Protein AF-A0A357KZR2-F1 (afdb_monomer_lite)

Structure (mmCIF, N/CA/C/O backbone):
data_AF-A0A357KZR2-F1
#
_entry.id   AF-A0A357KZR2-F1
#
loop_
_atom_site.group_PDB
_atom_site.id
_atom_site.type_symbol
_atom_site.label_atom_id
_atom_site.label_alt_id
_atom_site.label_comp_id
_atom_site.label_asym_id
_atom_site.label_entity_id
_atom_site.label_seq_id
_atom_site.pdbx_PDB_ins_code
_atom_site.Cartn_x
_atom_site.Cartn_y
_atom_site.Cartn_z
_atom_site.occupancy
_atom_site.B_iso_or_equiv
_atom_site.auth_seq_id
_atom_site.auth_comp_id
_atom_site.auth_asym_id
_atom_site.auth_atom_id
_atom_site.pdbx_PDB_model_num
ATOM 1 N N . MET A 1 1 ? 4.700 -10.439 10.076 1.00 64.94 1 MET A N 1
ATOM 2 C CA . MET A 1 1 ? 4.066 -9.149 9.717 1.00 64.94 1 MET A CA 1
ATOM 3 C C . MET A 1 1 ? 2.816 -9.331 8.865 1.00 64.94 1 MET A C 1
ATOM 5 O O . MET A 1 1 ? 1.769 -8.909 9.325 1.00 64.94 1 MET A O 1
ATOM 9 N N . ALA A 1 2 ? 2.867 -10.018 7.717 1.00 74.38 2 ALA A N 1
ATOM 10 C CA . ALA A 1 2 ? 1.682 -10.220 6.865 1.00 74.38 2 ALA A CA 1
ATOM 11 C C . ALA A 1 2 ? 0.461 -10.823 7.599 1.00 74.38 2 ALA A C 1
ATOM 13 O O . ALA A 1 2 ? -0.633 -10.284 7.504 1.00 74.38 2 ALA A O 1
ATOM 14 N N . ILE A 1 3 ? 0.662 -11.874 8.406 1.00 81.88 3 ILE A N 1
ATOM 15 C CA . ILE A 1 3 ? -0.416 -12.503 9.198 1.00 81.88 3 ILE A CA 1
ATOM 16 C C . ILE A 1 3 ? -1.020 -11.531 10.227 1.00 81.88 3 ILE A C 1
ATOM 18 O O . ILE A 1 3 ? -2.227 -11.530 10.436 1.00 81.88 3 ILE A O 1
ATOM 22 N N . ALA A 1 4 ? -0.197 -10.680 10.846 1.00 87.06 4 ALA A N 1
ATOM 23 C CA . ALA A 1 4 ? -0.669 -9.708 11.832 1.00 87.06 4 ALA A CA 1
ATOM 24 C C . ALA A 1 4 ? -1.531 -8.613 11.185 1.00 87.06 4 ALA A C 1
ATOM 26 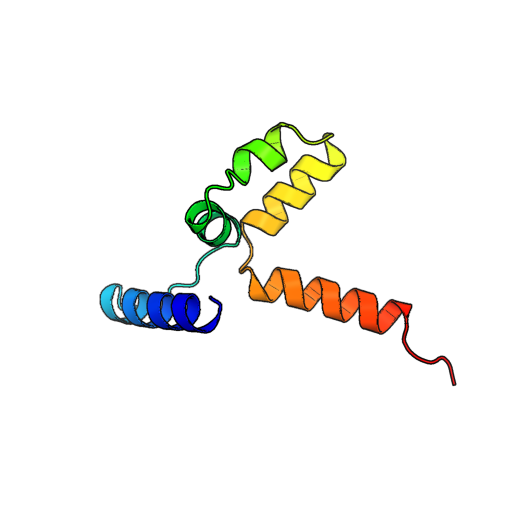O O . ALA A 1 4 ? -2.555 -8.238 11.744 1.00 87.06 4 ALA A O 1
ATOM 27 N N . LEU A 1 5 ? -1.152 -8.148 9.990 1.00 87.62 5 LEU A N 1
ATOM 28 C CA . LEU A 1 5 ? -1.941 -7.180 9.223 1.00 87.62 5 LEU A CA 1
ATOM 29 C C . LEU A 1 5 ? -3.270 -7.783 8.768 1.00 87.62 5 LEU A C 1
ATOM 31 O O . LEU A 1 5 ? -4.303 -7.151 8.949 1.00 87.62 5 LEU A O 1
ATOM 35 N N . LEU A 1 6 ? -3.251 -9.030 8.284 1.00 87.25 6 LEU A N 1
ATOM 36 C CA . LEU A 1 6 ? -4.464 -9.761 7.915 1.00 87.25 6 LEU A CA 1
ATOM 37 C C . LEU A 1 6 ? -5.417 -9.911 9.111 1.00 87.25 6 LEU A C 1
ATOM 39 O O . LEU A 1 6 ? -6.609 -9.648 8.994 1.00 87.25 6 LEU A O 1
ATOM 43 N N . GLY A 1 7 ? -4.888 -10.297 10.277 1.00 89.38 7 GLY A N 1
ATOM 44 C CA . GLY A 1 7 ? -5.674 -10.385 11.507 1.00 89.38 7 GLY A CA 1
ATOM 45 C C . GLY A 1 7 ? -6.254 -9.031 11.911 1.00 89.38 7 GLY A C 1
ATOM 46 O O . GLY A 1 7 ? -7.433 -8.932 12.228 1.00 89.38 7 GLY A O 1
ATOM 47 N N . ALA A 1 8 ? -5.455 -7.969 11.831 1.00 90.62 8 ALA A N 1
ATOM 48 C CA . ALA A 1 8 ? -5.918 -6.626 12.131 1.00 90.62 8 ALA A CA 1
ATOM 49 C C . ALA A 1 8 ? -6.969 -6.128 11.118 1.00 90.62 8 ALA A C 1
ATOM 51 O O . ALA A 1 8 ? -7.859 -5.387 11.511 1.00 90.62 8 ALA A O 1
ATOM 52 N N . ASP A 1 9 ? -6.877 -6.480 9.829 1.00 91.38 9 ASP A N 1
ATOM 53 C CA . ASP A 1 9 ? -7.894 -6.140 8.813 1.00 91.38 9 ASP A CA 1
ATOM 54 C C . ASP A 1 9 ? -9.208 -6.881 9.112 1.00 91.38 9 ASP A C 1
ATOM 56 O O . ASP A 1 9 ? -10.287 -6.295 9.042 1.00 91.38 9 ASP A O 1
ATOM 60 N N . ALA A 1 10 ? -9.123 -8.154 9.521 1.00 92.00 10 ALA A N 1
ATOM 61 C CA . ALA A 1 10 ? -10.285 -8.958 9.891 1.00 92.00 10 ALA A CA 1
ATOM 62 C C . ALA A 1 10 ? -11.017 -8.391 11.117 1.00 92.00 10 ALA A C 1
ATOM 64 O O . ALA A 1 10 ? -12.234 -8.226 11.070 1.00 92.00 10 ALA A O 1
ATOM 65 N N . ILE A 1 11 ? -10.287 -8.040 12.183 1.00 95.31 11 ILE A N 1
ATOM 66 C CA . ILE A 1 11 ? -10.881 -7.410 13.372 1.00 95.31 11 ILE A CA 1
ATOM 67 C C . ILE A 1 11 ? -11.518 -6.065 13.010 1.00 95.31 11 ILE A C 1
ATOM 69 O O . ILE A 1 11 ? -12.689 -5.859 13.312 1.00 95.31 11 ILE A O 1
ATOM 73 N N . SER A 1 12 ? -10.806 -5.195 12.285 1.00 93.69 12 SER A N 1
ATOM 74 C CA . SER A 1 12 ? -11.365 -3.905 11.859 1.00 93.69 12 SER A CA 1
ATOM 75 C C . SER A 1 12 ? -12.608 -4.066 10.978 1.00 93.69 12 SER A C 1
ATOM 77 O O . SER A 1 12 ? -13.545 -3.285 11.105 1.00 93.69 12 SER A O 1
ATOM 79 N N . SER A 1 13 ? -12.664 -5.103 10.138 1.00 95.62 13 SER A N 1
ATOM 80 C CA . SER A 1 13 ? -13.852 -5.396 9.326 1.00 95.62 13 SER A CA 1
ATOM 81 C C . SER A 1 13 ? -15.050 -5.829 10.177 1.00 95.62 13 SER A C 1
ATOM 83 O O . SER A 1 13 ? -16.188 -5.456 9.901 1.00 95.62 13 SER A O 1
ATOM 85 N N . MET A 1 14 ? -14.808 -6.612 11.233 1.00 95.94 14 MET A N 1
ATOM 86 C CA . MET A 1 14 ? -15.851 -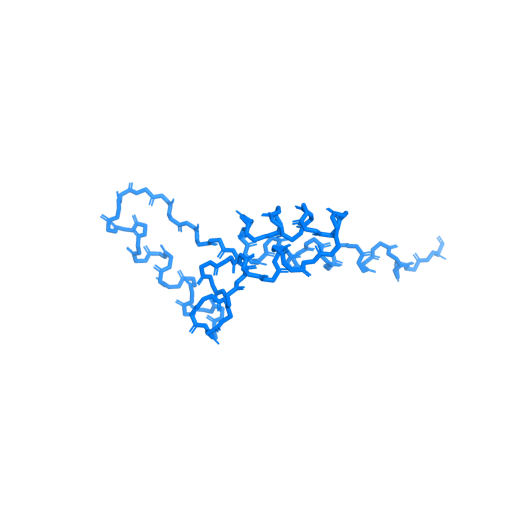7.018 12.180 1.00 95.94 14 MET A CA 1
ATOM 87 C C . MET A 1 14 ? -16.387 -5.832 12.986 1.00 95.94 14 MET A C 1
ATOM 89 O O . MET A 1 14 ? -17.586 -5.764 13.239 1.00 95.94 14 MET A O 1
ATOM 93 N N . GLU A 1 15 ? -15.510 -4.907 13.379 1.00 96.69 15 GLU A N 1
ATOM 94 C CA . GLU A 1 15 ? -15.876 -3.696 14.121 1.00 96.69 15 GLU A CA 1
ATOM 95 C C . GLU A 1 15 ? -16.649 -2.697 13.252 1.00 96.69 15 GLU A C 1
ATOM 97 O O . GLU A 1 15 ? -17.623 -2.106 13.716 1.00 96.69 15 GLU A O 1
ATOM 102 N N . ALA A 1 16 ? -16.241 -2.525 11.992 1.00 95.50 16 ALA A N 1
ATOM 103 C CA . ALA A 1 16 ? -16.882 -1.608 11.052 1.00 95.50 16 ALA A CA 1
ATOM 104 C C . ALA A 1 16 ? -18.183 -2.167 10.448 1.00 95.50 16 ALA A C 1
ATOM 106 O O . ALA A 1 16 ? -19.011 -1.405 9.956 1.00 95.50 16 ALA A O 1
ATOM 107 N N . GLY A 1 17 ? -18.373 -3.491 10.467 1.00 96.44 17 GLY A N 1
ATOM 108 C CA . GLY A 1 17 ? -19.487 -4.155 9.784 1.00 96.44 17 GLY A CA 1
ATOM 109 C C . GLY A 1 17 ? -19.345 -4.188 8.256 1.00 96.44 17 GLY A C 1
ATOM 110 O O . GLY A 1 17 ? -20.276 -4.598 7.563 1.00 96.44 17 GLY A O 1
ATOM 111 N N . GLU A 1 18 ? -18.188 -3.791 7.727 1.00 95.81 18 GLU A N 1
ATOM 112 C CA . GLU A 1 18 ? -17.856 -3.789 6.304 1.00 95.81 18 GLU A CA 1
ATOM 113 C C . GLU A 1 18 ? -16.392 -4.204 6.084 1.00 95.81 18 GLU A C 1
ATOM 115 O O . GLU A 1 18 ? -15.581 -4.084 7.002 1.00 95.81 18 GLU A O 1
ATOM 120 N N . PRO A 1 19 ? -16.016 -4.711 4.895 1.00 93.88 19 PRO A N 1
ATOM 121 C CA . PRO A 1 19 ? -14.636 -5.095 4.623 1.00 93.88 19 PRO A CA 1
ATOM 122 C C . PRO A 1 19 ? -13.676 -3.902 4.713 1.00 93.88 19 PRO A C 1
ATOM 124 O O . PRO A 1 19 ? -13.765 -2.959 3.929 1.00 93.88 19 PRO A O 1
ATOM 127 N N . VAL A 1 20 ? -12.705 -3.988 5.619 1.00 93.31 20 VAL A N 1
ATOM 128 C CA . VAL A 1 20 ? -11.616 -3.021 5.773 1.00 93.31 20 VAL A CA 1
ATOM 129 C C . VAL A 1 20 ? -10.338 -3.628 5.208 1.00 93.31 20 VAL A C 1
ATOM 131 O O . VAL A 1 20 ? -9.896 -4.693 5.636 1.00 93.31 20 VAL A O 1
ATOM 134 N N . ILE A 1 21 ? -9.728 -2.937 4.244 1.00 92.94 21 ILE A N 1
ATOM 135 C CA . ILE A 1 21 ? -8.438 -3.313 3.661 1.00 92.94 21 ILE A CA 1
ATOM 136 C C . ILE A 1 21 ? -7.510 -2.113 3.764 1.00 92.94 21 ILE A C 1
ATOM 138 O O . ILE A 1 21 ? -7.776 -1.073 3.162 1.00 92.94 21 ILE A O 1
ATOM 142 N N . ARG A 1 22 ? -6.399 -2.271 4.486 1.00 93.25 22 ARG A N 1
ATOM 143 C CA . ARG A 1 22 ? -5.396 -1.210 4.601 1.00 93.25 22 ARG A CA 1
ATOM 144 C C . ARG A 1 22 ? -4.631 -0.997 3.300 1.00 93.25 22 ARG A C 1
ATOM 146 O O . ARG A 1 22 ? -4.204 -1.930 2.611 1.00 93.25 22 ARG A O 1
ATOM 153 N N . THR A 1 23 ? -4.408 0.269 3.006 1.00 94.56 23 THR A N 1
ATOM 154 C CA . THR A 1 23 ? -3.563 0.760 1.926 1.00 94.56 23 THR A CA 1
ATOM 155 C C . THR A 1 23 ? -2.082 0.539 2.234 1.00 94.56 23 THR A C 1
ATOM 157 O O . THR A 1 23 ? -1.661 0.356 3.379 1.00 94.56 23 THR A O 1
ATOM 160 N N . SER A 1 24 ? -1.247 0.592 1.198 1.00 93.38 24 SER A N 1
ATOM 161 C CA . SER A 1 24 ? 0.206 0.508 1.352 1.00 93.38 24 SER A CA 1
ATOM 162 C C . SER A 1 24 ? 0.753 1.654 2.204 1.00 93.38 24 SER A C 1
ATOM 164 O O . SER A 1 24 ? 1.688 1.434 2.970 1.00 93.38 24 SER A O 1
ATOM 166 N N . ALA A 1 25 ? 0.164 2.852 2.120 1.00 93.62 25 ALA A N 1
ATOM 167 C CA . ALA A 1 25 ? 0.538 3.986 2.961 1.00 93.62 25 ALA A CA 1
ATOM 168 C C . ALA A 1 25 ? 0.337 3.694 4.452 1.00 93.62 25 ALA A C 1
ATOM 170 O O . ALA A 1 25 ? 1.252 3.905 5.245 1.00 93.62 25 ALA A O 1
ATOM 171 N N . GLU A 1 26 ? -0.830 3.168 4.825 1.00 92.94 26 GLU A N 1
ATOM 172 C CA . GLU A 1 26 ? -1.142 2.827 6.215 1.00 92.94 26 GLU A CA 1
ATOM 173 C C . GLU A 1 26 ? -0.216 1.728 6.733 1.00 92.94 26 GLU A C 1
ATOM 175 O O . GLU A 1 26 ? 0.299 1.830 7.843 1.00 92.94 26 GLU A O 1
ATOM 180 N N . VAL A 1 27 ? 0.069 0.710 5.915 1.00 92.19 27 VAL A N 1
ATOM 181 C CA . VAL A 1 27 ? 0.991 -0.367 6.298 1.00 92.19 27 VAL A CA 1
ATOM 182 C C . VAL A 1 27 ? 2.422 0.148 6.486 1.00 92.19 27 VAL A C 1
ATOM 184 O O . VAL A 1 27 ? 3.089 -0.236 7.445 1.00 92.19 27 VAL A O 1
ATOM 187 N N . LEU A 1 28 ? 2.903 1.026 5.602 1.00 91.19 28 LEU A N 1
ATOM 188 C CA . LEU A 1 28 ? 4.234 1.633 5.708 1.00 91.19 28 LEU A CA 1
ATOM 189 C C . LEU A 1 28 ? 4.352 2.567 6.922 1.00 91.19 28 LEU A C 1
ATOM 191 O O . LEU A 1 28 ? 5.394 2.596 7.580 1.00 91.19 28 LEU A O 1
ATOM 195 N N . ALA A 1 29 ? 3.276 3.269 7.279 1.00 92.19 29 ALA A N 1
ATOM 196 C CA . ALA A 1 29 ? 3.248 4.122 8.463 1.00 92.19 29 ALA A CA 1
ATOM 197 C C . ALA A 1 29 ? 3.467 3.328 9.764 1.00 92.19 29 ALA A C 1
ATOM 199 O O . ALA A 1 29 ? 4.120 3.833 10.678 1.00 92.19 29 ALA A O 1
ATOM 200 N N . LEU A 1 30 ? 3.021 2.064 9.831 1.00 90.44 30 LEU A N 1
ATOM 201 C CA . LEU A 1 30 ? 3.233 1.190 10.998 1.00 90.44 30 LEU A CA 1
ATOM 202 C C . LEU A 1 30 ? 4.713 0.905 11.289 1.00 90.44 30 LEU A C 1
ATOM 204 O O . LEU A 1 30 ? 5.057 0.558 12.416 1.00 90.44 30 LEU A O 1
ATOM 208 N N . ILE A 1 31 ? 5.586 1.049 10.289 1.00 89.62 31 ILE A N 1
ATOM 209 C CA . ILE A 1 31 ? 7.038 0.865 10.424 1.00 89.62 31 ILE A CA 1
ATOM 210 C C . ILE A 1 31 ? 7.808 2.195 10.366 1.00 89.62 31 ILE A C 1
ATOM 212 O O . ILE A 1 31 ? 9.024 2.198 10.187 1.00 89.62 31 ILE A O 1
ATOM 216 N N . GLY A 1 32 ? 7.110 3.326 10.520 1.00 90.06 32 GLY A N 1
ATOM 217 C CA . GLY A 1 32 ? 7.707 4.663 10.573 1.00 90.06 32 GLY A CA 1
ATOM 218 C C . GLY A 1 32 ? 8.023 5.285 9.210 1.00 90.06 32 GLY A C 1
ATOM 219 O O . GLY A 1 32 ? 8.734 6.287 9.152 1.00 90.06 32 GLY A O 1
ATOM 220 N N . VAL A 1 33 ? 7.510 4.726 8.110 1.00 91.69 33 VAL A N 1
ATOM 221 C CA . VAL A 1 33 ? 7.726 5.268 6.763 1.00 91.69 33 VAL A CA 1
ATOM 222 C C . VAL A 1 33 ? 6.590 6.220 6.390 1.00 91.69 33 VAL A C 1
ATOM 224 O O . VAL A 1 33 ? 5.433 5.821 6.278 1.00 91.69 33 VAL A O 1
ATOM 227 N N . ASN A 1 34 ? 6.930 7.485 6.131 1.00 91.06 34 ASN A N 1
ATOM 228 C CA . ASN A 1 34 ? 5.985 8.476 5.619 1.00 91.06 34 ASN A CA 1
ATOM 229 C C . ASN A 1 34 ? 5.881 8.374 4.087 1.00 91.06 34 ASN A C 1
ATOM 231 O O . ASN A 1 34 ? 6.597 9.055 3.353 1.00 91.06 34 ASN A O 1
ATOM 235 N N . GLY A 1 35 ? 4.995 7.496 3.610 1.00 85.81 35 GLY A N 1
ATOM 236 C CA . GLY A 1 35 ? 4.738 7.289 2.181 1.00 85.81 35 GLY A CA 1
ATOM 237 C C . GLY A 1 35 ? 4.409 8.577 1.406 1.00 85.81 35 GLY A C 1
ATOM 238 O O . GLY A 1 35 ? 5.059 8.831 0.393 1.00 85.81 35 GLY A O 1
ATOM 239 N N . PRO A 1 36 ? 3.459 9.417 1.863 1.00 87.31 36 PRO A N 1
ATOM 240 C CA . PRO A 1 36 ? 3.146 10.690 1.206 1.00 87.31 36 PRO A CA 1
ATOM 241 C C . PRO A 1 36 ? 4.368 11.592 1.003 1.00 87.31 36 PRO A C 1
ATOM 243 O O . PRO A 1 36 ? 4.590 12.073 -0.106 1.00 87.31 36 PRO A O 1
ATOM 246 N N . ALA A 1 37 ? 5.229 11.719 2.017 1.00 88.06 37 ALA A N 1
ATOM 247 C CA . ALA A 1 37 ? 6.465 12.487 1.888 1.00 88.06 37 ALA A CA 1
ATOM 248 C C . ALA A 1 37 ? 7.410 11.900 0.823 1.00 88.06 37 ALA A C 1
ATOM 250 O O . ALA A 1 37 ? 8.062 12.649 0.099 1.00 88.06 37 ALA A O 1
ATOM 251 N N . VAL A 1 38 ? 7.473 10.572 0.676 1.00 85.44 38 VAL A N 1
ATOM 252 C CA . VAL A 1 38 ? 8.258 9.928 -0.394 1.00 85.44 38 VAL A CA 1
ATOM 253 C C . VAL A 1 38 ? 7.703 10.286 -1.776 1.00 85.44 38 VAL A C 1
ATOM 255 O O . VAL A 1 38 ? 8.477 10.579 -2.689 1.00 85.44 38 VAL A O 1
ATOM 258 N N . ALA A 1 39 ? 6.379 10.306 -1.941 1.00 88.31 39 ALA A N 1
ATOM 259 C CA . ALA A 1 39 ? 5.748 10.675 -3.207 1.00 88.31 39 ALA A CA 1
ATOM 260 C C . ALA A 1 39 ? 5.968 12.160 -3.554 1.00 88.31 39 ALA A C 1
ATOM 262 O O . ALA A 1 39 ? 6.322 12.469 -4.689 1.00 88.31 39 ALA A O 1
ATOM 263 N N . GLU A 1 40 ? 5.821 13.064 -2.583 1.00 87.19 40 GLU A N 1
ATOM 264 C CA . GLU A 1 40 ? 5.996 14.515 -2.763 1.00 87.19 40 GLU A CA 1
ATOM 265 C C . GLU A 1 40 ? 7.434 14.914 -3.110 1.00 87.19 40 GLU A C 1
ATOM 267 O O . GLU A 1 40 ? 7.649 15.831 -3.898 1.00 87.19 40 GLU A O 1
ATOM 272 N N . ASN A 1 41 ? 8.424 14.203 -2.562 1.00 89.50 41 ASN A N 1
ATOM 273 C CA . ASN A 1 41 ? 9.843 14.460 -2.826 1.00 89.50 41 ASN A CA 1
ATOM 274 C C . ASN A 1 41 ? 10.381 13.711 -4.059 1.00 89.50 41 ASN A C 1
ATOM 276 O O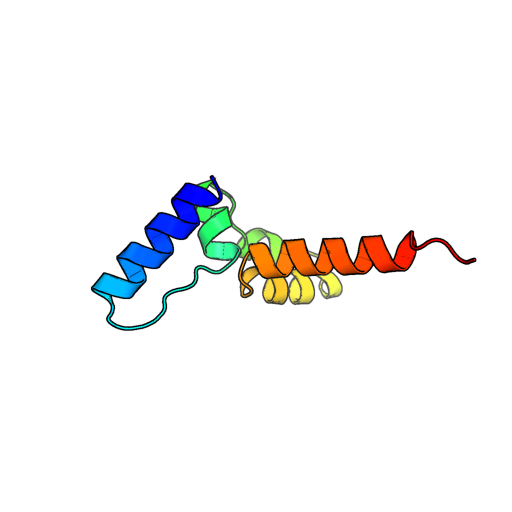 . ASN A 1 41 ? 11.576 13.772 -4.353 1.00 89.50 41 ASN A O 1
ATOM 280 N N . SER A 1 42 ? 9.525 12.990 -4.785 1.00 88.50 42 SER A N 1
ATOM 281 C CA . SER A 1 42 ? 9.921 12.257 -5.986 1.00 88.50 42 SER A CA 1
ATOM 282 C C . SER A 1 42 ? 9.827 13.126 -7.250 1.00 88.50 42 SER A C 1
ATOM 284 O O . SER A 1 42 ? 8.951 13.986 -7.349 1.00 88.50 42 SER A O 1
ATOM 286 N N . PRO A 1 43 ? 10.667 12.880 -8.277 1.00 89.88 43 PRO A N 1
ATOM 287 C CA . PRO A 1 43 ? 10.513 13.501 -9.593 1.00 89.88 43 PRO A CA 1
ATOM 288 C C . PRO A 1 43 ? 9.082 13.340 -10.126 1.00 89.88 43 PRO A C 1
ATOM 290 O O . PRO A 1 43 ? 8.485 12.278 -9.957 1.00 89.88 43 PRO A O 1
ATOM 293 N N . GLY A 1 44 ? 8.531 14.355 -10.803 1.00 81.69 44 GLY A N 1
ATOM 294 C CA . GLY A 1 44 ? 7.086 14.445 -11.080 1.00 81.69 44 GLY A CA 1
ATOM 295 C C . GLY A 1 44 ? 6.446 13.225 -11.764 1.00 81.69 44 GLY A C 1
ATOM 296 O O . GLY A 1 44 ? 5.306 12.878 -11.458 1.00 81.69 44 GLY A O 1
ATOM 297 N N . GLY A 1 45 ? 7.179 12.519 -12.632 1.00 82.38 45 GLY A N 1
ATOM 298 C CA . GLY A 1 45 ? 6.701 11.265 -13.232 1.00 82.38 45 GLY A CA 1
ATOM 299 C C . GLY A 1 45 ? 6.556 10.114 -12.224 1.00 82.38 45 GLY A C 1
ATOM 300 O O . GLY A 1 45 ? 5.622 9.321 -12.315 1.00 82.38 45 GLY A O 1
ATOM 301 N N . LEU A 1 46 ? 7.445 10.052 -11.231 1.00 86.31 46 LEU A N 1
ATOM 302 C CA . LEU A 1 46 ? 7.440 9.051 -10.164 1.00 86.31 46 LEU A CA 1
ATOM 303 C C . LEU A 1 46 ? 6.480 9.417 -9.029 1.00 86.31 46 LEU A C 1
ATOM 305 O O . LEU A 1 46 ? 5.866 8.522 -8.460 1.00 86.31 46 LEU A O 1
ATOM 309 N N . ALA A 1 47 ? 6.290 10.708 -8.741 1.00 87.88 47 ALA A N 1
ATOM 310 C CA . ALA A 1 47 ? 5.374 11.180 -7.700 1.00 87.88 47 ALA A CA 1
ATOM 311 C C . ALA A 1 47 ? 3.951 10.632 -7.890 1.00 87.88 47 ALA A C 1
ATOM 313 O O . ALA A 1 47 ? 3.338 10.115 -6.956 1.00 87.88 47 ALA A O 1
ATOM 314 N N . LYS A 1 48 ? 3.451 10.655 -9.132 1.00 87.81 48 LYS A N 1
ATOM 315 C CA . LYS A 1 48 ? 2.135 10.099 -9.466 1.00 87.81 48 LYS A CA 1
ATOM 316 C C . LYS A 1 48 ? 2.091 8.580 -9.290 1.00 87.81 48 LYS A C 1
ATOM 318 O O . LYS A 1 48 ? 1.126 8.067 -8.735 1.00 87.81 48 LYS A O 1
ATOM 323 N N . ALA A 1 49 ? 3.136 7.874 -9.727 1.00 88.38 49 ALA A N 1
ATOM 324 C CA . ALA A 1 49 ? 3.226 6.423 -9.587 1.00 88.38 49 ALA A CA 1
ATOM 325 C C . ALA A 1 49 ? 3.256 5.998 -8.111 1.00 88.38 49 ALA A C 1
ATOM 327 O O . ALA A 1 49 ? 2.482 5.131 -7.711 1.00 88.38 49 ALA A O 1
ATOM 328 N N . PHE A 1 50 ? 4.076 6.652 -7.284 1.00 89.88 50 PHE A N 1
ATOM 329 C CA . PHE A 1 50 ? 4.103 6.417 -5.841 1.00 89.88 50 PHE A CA 1
ATOM 330 C C . PHE A 1 50 ? 2.765 6.755 -5.188 1.00 89.88 50 PHE A C 1
ATOM 332 O O . PHE A 1 50 ? 2.260 5.948 -4.415 1.00 89.88 50 PHE A O 1
ATOM 339 N N . GLY A 1 51 ? 2.140 7.878 -5.550 1.00 89.38 51 GLY A N 1
ATOM 340 C CA . GLY A 1 51 ? 0.802 8.230 -5.071 1.00 89.38 51 GLY A CA 1
ATOM 341 C C . GLY A 1 51 ? -0.248 7.162 -5.396 1.00 89.38 51 GLY A C 1
ATOM 342 O O . GLY A 1 51 ? -1.068 6.822 -4.546 1.00 89.38 51 GLY A O 1
ATOM 343 N N . THR A 1 52 ? -0.203 6.570 -6.593 1.00 90.00 52 THR A N 1
ATOM 344 C CA . THR A 1 52 ? -1.079 5.446 -6.950 1.00 90.00 52 THR A CA 1
ATOM 345 C C . THR A 1 52 ? -0.767 4.200 -6.122 1.00 90.00 52 THR A C 1
ATOM 347 O O . THR A 1 52 ? -1.680 3.629 -5.536 1.00 90.00 52 THR A O 1
ATOM 350 N N . LEU A 1 53 ? 0.503 3.794 -6.026 1.00 91.75 53 LEU A N 1
ATOM 351 C CA . LEU A 1 53 ? 0.913 2.604 -5.269 1.00 91.75 53 LEU A CA 1
ATOM 352 C C . LEU A 1 53 ? 0.532 2.691 -3.787 1.00 91.75 53 LEU A C 1
ATOM 354 O O . LEU A 1 53 ? 0.075 1.710 -3.209 1.00 91.75 53 LEU A O 1
ATOM 358 N N . LEU A 1 54 ? 0.680 3.871 -3.187 1.00 93.56 54 LEU A N 1
ATOM 359 C CA . LEU A 1 54 ? 0.369 4.120 -1.782 1.00 93.56 54 LEU A CA 1
ATOM 360 C C . LEU A 1 54 ? -1.113 3.932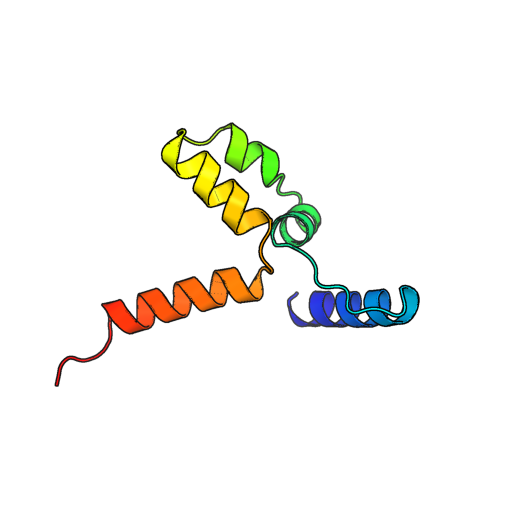 -1.446 1.00 93.56 54 LEU A C 1
ATOM 362 O O . LEU A 1 54 ? -1.412 3.544 -0.321 1.00 93.56 54 LEU A O 1
ATOM 366 N N . ASN A 1 55 ? -2.012 4.145 -2.410 1.00 93.50 55 ASN A N 1
ATOM 367 C CA . ASN A 1 55 ? -3.456 3.958 -2.249 1.00 93.50 55 ASN A CA 1
ATOM 368 C C . ASN A 1 55 ? -3.929 2.521 -2.524 1.00 93.50 55 ASN A C 1
ATOM 370 O O . ASN A 1 55 ? -5.092 2.202 -2.290 1.00 93.50 55 ASN A O 1
ATOM 374 N N . LEU A 1 56 ? -3.058 1.643 -3.025 1.00 93.31 56 LEU A N 1
ATOM 375 C CA . LEU A 1 56 ? -3.391 0.241 -3.268 1.00 93.31 56 LEU A CA 1
ATOM 376 C C . LEU A 1 56 ? -3.051 -0.622 -2.046 1.00 93.31 56 LEU A C 1
ATOM 378 O O . LEU A 1 56 ? -2.111 -0.295 -1.316 1.00 93.31 56 LEU A O 1
ATOM 382 N N . PRO A 1 57 ? -3.737 -1.759 -1.838 1.00 91.81 57 PRO A N 1
ATOM 383 C CA . PRO A 1 57 ? -3.337 -2.734 -0.829 1.00 91.81 57 PRO A CA 1
ATOM 384 C C . PRO A 1 57 ? -1.915 -3.253 -1.080 1.00 91.81 57 PRO A C 1
ATOM 386 O O . PRO A 1 57 ? -1.554 -3.553 -2.221 1.00 91.81 57 PRO A O 1
ATOM 389 N N . LEU A 1 58 ? -1.113 -3.425 -0.024 1.00 89.31 58 LEU A N 1
ATOM 390 C CA . LEU A 1 58 ? 0.302 -3.807 -0.169 1.00 89.31 58 LEU A CA 1
ATOM 391 C C . LEU A 1 58 ? 0.489 -5.141 -0.906 1.00 89.31 58 LEU A C 1
ATOM 393 O O . LEU A 1 58 ? 1.389 -5.282 -1.731 1.00 89.31 58 LEU A O 1
ATOM 397 N N . TRP A 1 59 ? -0.383 -6.116 -0.651 1.00 87.62 59 TRP A N 1
ATOM 398 C CA . TRP A 1 59 ? -0.337 -7.405 -1.343 1.00 87.62 59 TRP A CA 1
ATOM 399 C C . TRP A 1 59 ? -0.587 -7.264 -2.851 1.00 87.62 59 TRP A C 1
ATOM 401 O O . TRP A 1 59 ? 0.017 -7.997 -3.629 1.00 87.62 59 TRP A O 1
ATOM 411 N N . ALA A 1 60 ? -1.416 -6.305 -3.277 1.00 90.00 60 ALA A N 1
ATOM 412 C CA . ALA A 1 60 ? -1.681 -6.049 -4.689 1.00 90.00 60 ALA A CA 1
ATOM 413 C C . ALA A 1 60 ? -0.455 -5.426 -5.371 1.00 90.00 60 ALA A C 1
ATOM 415 O O . ALA A 1 60 ? -0.094 -5.824 -6.477 1.00 90.00 60 ALA A O 1
ATOM 416 N N . VAL A 1 61 ? 0.236 -4.512 -4.679 1.00 90.62 61 VAL A N 1
ATOM 417 C CA . VAL A 1 61 ? 1.502 -3.927 -5.149 1.00 90.62 61 VAL A CA 1
ATOM 418 C C . VAL A 1 61 ? 2.570 -5.008 -5.331 1.00 90.62 61 VAL A C 1
ATOM 420 O O . VAL A 1 61 ? 3.189 -5.098 -6.391 1.00 90.62 61 VAL A O 1
ATOM 423 N N . LEU A 1 62 ? 2.758 -5.869 -4.326 1.00 90.19 62 LEU A N 1
ATOM 424 C CA . LEU A 1 62 ? 3.724 -6.969 -4.395 1.00 90.19 62 LEU A CA 1
ATOM 425 C C . LEU A 1 62 ? 3.347 -8.000 -5.469 1.00 90.19 62 LEU A C 1
ATOM 427 O O . LEU A 1 62 ? 4.214 -8.461 -6.211 1.00 90.19 62 LEU A O 1
ATOM 431 N N . GLY A 1 63 ? 2.058 -8.326 -5.587 1.00 90.81 63 GLY A N 1
ATOM 432 C CA . GLY A 1 63 ? 1.538 -9.231 -6.609 1.00 90.81 63 GLY A CA 1
ATOM 433 C C . GLY A 1 63 ? 1.804 -8.720 -8.023 1.00 90.81 63 GLY A C 1
ATOM 434 O O . GLY A 1 63 ? 2.297 -9.473 -8.860 1.00 90.81 63 GLY A O 1
ATOM 435 N N . LEU A 1 64 ? 1.566 -7.428 -8.277 1.00 91.06 64 LEU A N 1
ATOM 436 C CA . LEU A 1 64 ? 1.855 -6.798 -9.567 1.00 91.06 64 LEU A CA 1
ATOM 437 C C . LEU A 1 64 ? 3.340 -6.910 -9.932 1.00 91.06 64 LEU A C 1
ATOM 439 O O . LEU A 1 64 ? 3.664 -7.287 -11.057 1.00 91.06 64 LEU A O 1
ATOM 443 N N . ILE A 1 65 ? 4.240 -6.636 -8.984 1.00 91.19 65 ILE A N 1
ATOM 444 C CA . ILE A 1 65 ? 5.688 -6.788 -9.195 1.00 91.19 65 ILE A CA 1
ATOM 445 C C . ILE A 1 65 ? 6.025 -8.243 -9.548 1.00 91.19 65 ILE A C 1
ATOM 447 O O . ILE A 1 65 ? 6.764 -8.486 -10.500 1.00 91.19 65 ILE A O 1
ATOM 451 N N . GLY A 1 66 ? 5.448 -9.214 -8.834 1.00 92.38 66 GLY A N 1
ATOM 452 C CA . GLY A 1 66 ? 5.635 -10.639 -9.115 1.00 92.38 66 GLY A CA 1
ATOM 453 C C . GLY A 1 66 ? 5.165 -11.045 -10.515 1.00 92.38 66 GLY A C 1
ATOM 454 O O . GLY A 1 66 ? 5.875 -11.767 -11.218 1.00 92.38 66 GLY A O 1
ATOM 455 N N . VAL A 1 67 ? 4.011 -10.536 -10.958 1.00 94.56 67 VAL A N 1
ATOM 456 C CA . VAL A 1 67 ? 3.500 -10.755 -12.321 1.00 94.56 67 VAL A CA 1
ATOM 457 C C . VAL A 1 67 ? 4.466 -10.184 -13.356 1.00 94.56 67 VAL A C 1
ATOM 459 O O . VAL A 1 67 ? 4.841 -10.891 -14.288 1.00 94.56 67 VAL A O 1
ATOM 462 N N . VAL A 1 68 ? 4.926 -8.942 -13.178 1.00 94.06 68 VAL A N 1
ATOM 463 C CA . VAL A 1 68 ? 5.886 -8.307 -14.095 1.00 94.06 68 VAL A CA 1
ATOM 464 C C . VAL A 1 68 ? 7.177 -9.120 -14.187 1.00 94.06 68 VAL A C 1
ATOM 466 O O . VAL A 1 68 ? 7.624 -9.424 -15.290 1.00 94.06 68 VAL A O 1
ATOM 469 N N . MET A 1 69 ? 7.743 -9.537 -13.052 1.00 93.75 69 MET A N 1
ATOM 470 C CA . MET A 1 69 ? 8.950 -10.369 -13.030 1.00 93.75 69 MET A CA 1
ATOM 471 C C . MET A 1 69 ? 8.726 -11.709 -13.730 1.00 93.75 69 MET A C 1
ATOM 473 O O . MET A 1 69 ? 9.563 -12.136 -14.521 1.00 93.75 69 MET A O 1
ATOM 477 N N . THR A 1 70 ? 7.575 -12.343 -13.504 1.00 95.44 70 THR A N 1
ATOM 478 C CA . THR A 1 70 ? 7.222 -13.600 -14.174 1.00 95.44 70 THR A CA 1
ATOM 479 C C . THR A 1 70 ? 7.170 -13.418 -15.684 1.00 95.44 70 THR A C 1
ATOM 481 O O . THR A 1 70 ? 7.679 -14.260 -16.407 1.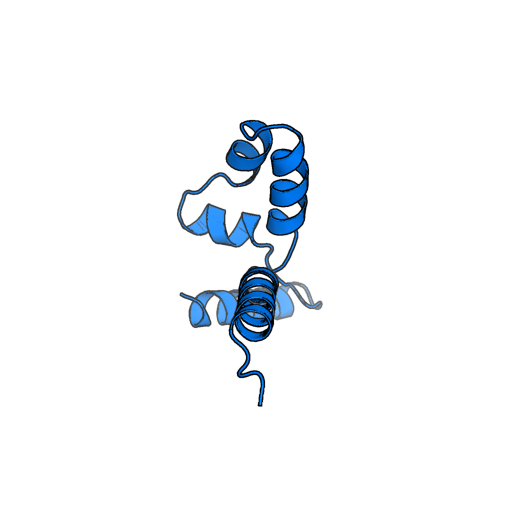00 95.44 70 THR A O 1
ATOM 484 N N . LEU A 1 71 ? 6.603 -12.317 -16.181 1.00 94.75 71 LEU A N 1
ATOM 485 C CA . LEU A 1 71 ? 6.539 -12.043 -17.617 1.00 94.75 71 LEU A CA 1
ATOM 486 C C . LEU A 1 71 ? 7.916 -11.754 -18.226 1.00 94.75 71 LEU A C 1
ATOM 488 O O . LEU A 1 71 ? 8.185 -12.223 -19.328 1.00 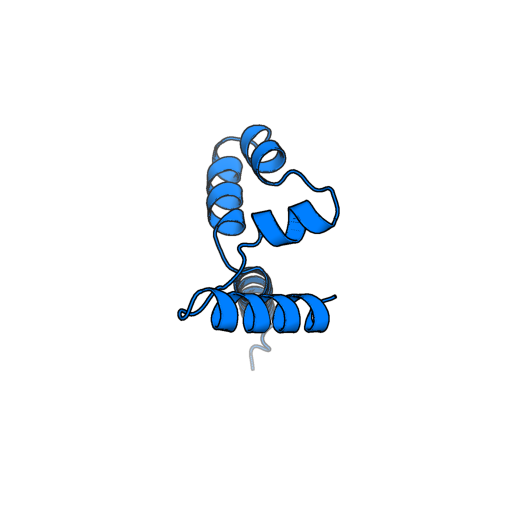94.75 71 LEU A O 1
ATOM 492 N N . ILE A 1 72 ? 8.778 -11.014 -17.519 1.00 94.00 72 ILE A N 1
ATOM 493 C CA . ILE A 1 72 ? 10.144 -10.697 -17.969 1.00 94.00 72 ILE A CA 1
ATOM 494 C C . ILE A 1 72 ? 10.995 -11.965 -18.064 1.00 94.00 72 ILE A C 1
ATOM 496 O O . ILE A 1 72 ? 11.728 -12.145 -19.032 1.00 94.00 72 ILE A O 1
ATOM 500 N N . PHE A 1 73 ? 10.900 -12.835 -17.061 1.00 94.56 73 PHE A N 1
ATOM 501 C CA . PHE A 1 73 ? 11.752 -14.014 -16.930 1.00 94.56 73 PHE A CA 1
ATOM 502 C C . PHE A 1 73 ? 11.057 -15.316 -17.332 1.00 94.56 73 PHE A C 1
ATOM 504 O O . PHE A 1 73 ? 11.589 -16.392 -17.053 1.00 94.56 73 PHE A O 1
ATOM 511 N N . ARG A 1 74 ? 9.879 -15.256 -17.973 1.00 90.06 74 ARG A N 1
ATOM 512 C CA . ARG A 1 74 ? 9.214 -16.481 -18.428 1.00 90.06 74 ARG A CA 1
ATOM 513 C C . ARG A 1 74 ? 10.120 -17.189 -19.444 1.00 90.06 74 ARG A C 1
ATOM 515 O O . ARG A 1 74 ? 10.621 -16.528 -20.358 1.00 90.06 74 ARG A O 1
ATOM 522 N N . PRO A 1 75 ? 10.312 -18.511 -19.331 1.00 88.25 75 PRO A N 1
ATOM 523 C CA . PRO A 1 75 ? 10.994 -19.278 -20.361 1.00 88.25 75 PRO A CA 1
ATOM 524 C C . PRO A 1 75 ? 10.266 -19.109 -21.697 1.00 88.25 75 PRO A C 1
ATOM 526 O O . PRO A 1 75 ? 9.044 -19.249 -21.772 1.00 88.25 75 PRO A O 1
ATOM 529 N N . MET A 1 76 ? 11.018 -18.753 -22.734 1.00 80.75 76 MET A N 1
ATOM 530 C CA . MET A 1 76 ? 10.549 -18.751 -24.115 1.00 80.75 76 MET A CA 1
ATOM 531 C C . MET A 1 76 ? 10.982 -20.090 -24.710 1.00 80.75 76 MET A C 1
ATOM 533 O O . MET A 1 76 ? 12.090 -20.197 -25.232 1.00 80.75 76 MET A O 1
ATOM 537 N N . GLU A 1 77 ? 10.156 -21.115 -24.517 1.00 72.38 77 GLU A N 1
ATOM 538 C CA . GLU A 1 77 ? 10.221 -22.345 -25.316 1.00 72.38 77 GLU A CA 1
ATOM 539 C C . GLU A 1 77 ? 9.444 -22.159 -26.623 1.00 72.38 77 GLU A C 1
ATOM 541 O O . GLU A 1 77 ? 8.380 -21.489 -26.588 1.00 72.38 77 GLU A O 1
#

Radius of gyration: 15.41 Å; chains: 1; bounding box: 31×37×39 Å

Secondary structure (DSSP, 8-state):
-HHHHHHHHHHHHHHHTS----BHHHHHHTTT--HHHHHHTS-HHHHHHHHHHHTSBHHHHHHHHHHHHHHHS----

Foldseek 3Di:
DVVVQVVVQVVVCVVVVHRGAAFQCVVCVVVVDRQLVVLVPDDPVVSVVSVVNRRHHVVVVVVVVVVVVCVVPPDDD

pLDDT: mean 90.02, std 5.29, range [64.94, 96.69]

Sequence (77 aa):
MAIALLGADAISSMEAGEPVIRTSAEVLALIGVNGPAVAENSPGGLAKAFGTLLNLPLWAVLGLIGVVMTLIFRPME